Protein AF-A0A8T3MQD1-F1 (afdb_monomer_lite)

Structure (mmCIF, N/CA/C/O backbone):
data_AF-A0A8T3MQD1-F1
#
_entry.id   AF-A0A8T3MQD1-F1
#
loop_
_atom_site.group_PDB
_atom_site.id
_atom_site.type_symbol
_atom_site.label_atom_id
_atom_site.label_alt_id
_atom_site.label_comp_id
_atom_site.label_asym_id
_atom_site.label_entity_id
_atom_site.label_seq_id
_atom_site.pdbx_PDB_ins_code
_atom_site.Cartn_x
_atom_site.Cartn_y
_atom_site.Cartn_z
_atom_site.occupancy
_atom_site.B_iso_or_equiv
_atom_site.auth_seq_id
_atom_site.auth_comp_id
_atom_site.auth_asym_id
_atom_site.auth_atom_id
_atom_site.p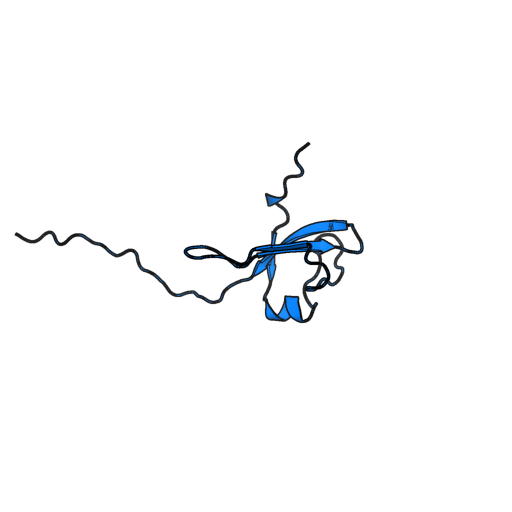dbx_PDB_model_num
ATOM 1 N N . MET A 1 1 ? 8.690 14.433 21.123 1.00 41.53 1 MET A N 1
ATOM 2 C CA . MET A 1 1 ? 9.009 12.994 21.251 1.00 41.53 1 MET A CA 1
ATOM 3 C C . MET A 1 1 ? 9.085 12.455 19.832 1.00 41.53 1 MET A C 1
ATOM 5 O O . MET A 1 1 ? 8.084 12.603 19.139 1.00 41.53 1 MET A O 1
ATOM 9 N N . PRO A 1 2 ? 10.233 11.973 19.333 1.00 41.47 2 PRO A N 1
ATOM 10 C CA . PRO A 1 2 ? 10.271 11.383 18.002 1.00 41.47 2 PRO A CA 1
ATOM 11 C C . PRO A 1 2 ? 9.482 10.071 18.052 1.00 41.47 2 PRO A C 1
ATOM 13 O O . PRO A 1 2 ? 9.850 9.149 18.774 1.00 41.47 2 PRO A O 1
ATOM 16 N N . VAL A 1 3 ? 8.344 10.018 17.358 1.00 50.81 3 VAL A N 1
ATOM 17 C CA . VAL A 1 3 ? 7.642 8.758 17.093 1.00 50.81 3 VAL A CA 1
ATOM 18 C C . VAL A 1 3 ? 8.620 7.885 16.316 1.00 50.81 3 VAL A C 1
ATOM 20 O O . VAL A 1 3 ? 9.043 8.252 15.224 1.00 50.81 3 VAL A O 1
ATOM 23 N N . ASP A 1 4 ? 9.029 6.774 16.919 1.00 47.03 4 ASP A N 1
ATOM 24 C CA . ASP A 1 4 ? 9.986 5.828 16.352 1.00 47.03 4 ASP A CA 1
ATOM 25 C C . ASP A 1 4 ? 9.336 5.127 15.142 1.00 47.03 4 ASP A C 1
ATOM 27 O O . ASP A 1 4 ? 8.646 4.113 15.264 1.00 47.03 4 ASP A O 1
ATOM 31 N N . VAL A 1 5 ? 9.475 5.735 13.958 1.00 52.50 5 VAL A N 1
ATOM 3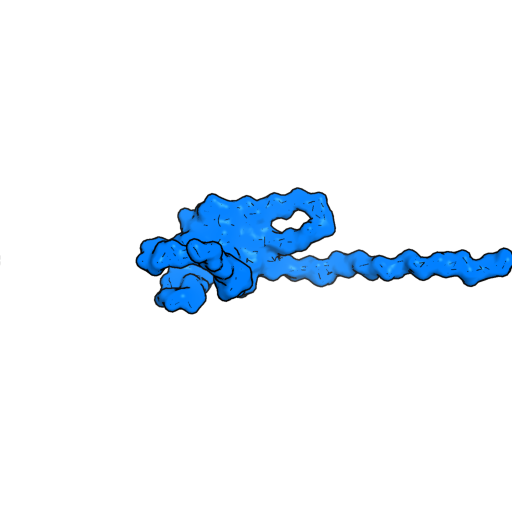2 C CA . VAL A 1 5 ? 8.894 5.259 12.684 1.00 52.50 5 VAL A CA 1
ATOM 33 C C . VAL A 1 5 ? 9.468 3.888 12.288 1.00 52.50 5 VAL A C 1
ATOM 35 O O . VAL A 1 5 ? 8.824 3.114 11.581 1.00 52.50 5 VAL A O 1
ATOM 38 N N . SER A 1 6 ? 10.639 3.535 12.825 1.00 49.97 6 SER A N 1
ATOM 39 C CA . SER A 1 6 ? 11.388 2.307 12.539 1.00 49.97 6 SER A CA 1
ATOM 40 C C . SER A 1 6 ? 10.638 1.011 12.880 1.00 49.97 6 SER A C 1
ATOM 42 O O . SER A 1 6 ? 10.951 -0.031 12.310 1.00 49.97 6 SER A O 1
ATOM 44 N N . LYS A 1 7 ? 9.628 1.048 13.767 1.00 55.25 7 LYS A N 1
ATOM 45 C CA . LYS A 1 7 ? 8.825 -0.134 14.152 1.00 55.25 7 LYS A CA 1
ATOM 46 C C . LYS A 1 7 ? 7.567 -0.361 13.306 1.00 55.25 7 LYS A C 1
ATOM 48 O O . LYS A 1 7 ? 6.825 -1.301 13.572 1.00 55.25 7 LYS A O 1
ATOM 53 N N . ARG A 1 8 ? 7.303 0.475 12.297 1.00 74.94 8 ARG A N 1
ATOM 54 C CA . ARG A 1 8 ? 6.063 0.437 11.499 1.00 74.94 8 ARG A CA 1
ATOM 55 C C . ARG A 1 8 ? 6.322 0.039 10.048 1.00 74.94 8 ARG A C 1
ATOM 57 O O . ARG A 1 8 ? 5.790 0.654 9.132 1.00 74.94 8 ARG A O 1
ATOM 64 N N . ARG A 1 9 ? 7.192 -0.942 9.824 1.00 81.81 9 ARG A N 1
ATOM 65 C CA . ARG A 1 9 ? 7.511 -1.446 8.483 1.00 81.81 9 ARG A CA 1
ATOM 66 C C . ARG A 1 9 ? 6.839 -2.788 8.268 1.00 81.81 9 ARG A C 1
ATOM 68 O O . ARG A 1 9 ? 7.018 -3.692 9.078 1.00 81.81 9 ARG A O 1
ATOM 75 N N . ILE A 1 10 ? 6.096 -2.917 7.176 1.00 85.00 10 ILE A N 1
ATOM 76 C CA . ILE A 1 10 ? 5.540 -4.195 6.730 1.00 85.00 10 ILE A CA 1
ATOM 77 C C . ILE A 1 10 ? 6.166 -4.587 5.400 1.00 85.00 10 ILE A C 1
ATOM 79 O O . ILE A 1 10 ? 6.529 -3.728 4.600 1.00 85.00 10 ILE A O 1
ATOM 83 N N . SER A 1 11 ? 6.282 -5.888 5.158 1.00 85.19 11 SER A N 1
ATOM 84 C CA . SER A 1 11 ? 6.636 -6.402 3.838 1.00 85.19 11 SER A CA 1
ATOM 85 C C . SER A 1 11 ? 5.375 -6.826 3.107 1.00 85.19 11 SER A C 1
ATOM 87 O O . SER A 1 11 ? 4.592 -7.594 3.661 1.00 85.19 11 SER A O 1
ATOM 89 N N . ALA A 1 12 ? 5.204 -6.360 1.876 1.00 84.88 12 ALA A N 1
ATOM 90 C CA . ALA A 1 12 ? 4.099 -6.775 1.025 1.00 84.88 12 ALA A CA 1
ATOM 91 C C . ALA A 1 12 ? 4.540 -6.880 -0.434 1.00 84.88 12 ALA A C 1
ATOM 93 O O . ALA A 1 12 ? 5.516 -6.251 -0.852 1.00 84.88 12 ALA A O 1
ATOM 94 N N . ASP A 1 13 ? 3.794 -7.654 -1.209 1.00 84.00 13 ASP A N 1
ATOM 95 C CA . ASP A 1 13 ? 3.947 -7.708 -2.652 1.00 84.00 13 ASP A CA 1
ATOM 96 C C . ASP A 1 13 ? 3.415 -6.431 -3.300 1.00 84.00 13 ASP A C 1
ATOM 98 O O . ASP A 1 13 ? 2.388 -5.867 -2.906 1.00 84.00 13 ASP A O 1
ATOM 102 N N . ARG A 1 14 ? 4.128 -5.952 -4.325 1.00 80.69 14 ARG A N 1
ATOM 103 C CA . ARG A 1 14 ? 3.733 -4.733 -5.044 1.00 80.69 14 ARG A CA 1
ATOM 104 C C . ARG A 1 14 ? 2.379 -4.908 -5.727 1.00 80.69 14 ARG A C 1
ATOM 106 O O . ARG A 1 14 ? 1.596 -3.965 -5.766 1.00 80.69 14 ARG A O 1
ATOM 113 N N . ILE A 1 15 ? 2.109 -6.105 -6.246 1.00 83.69 15 ILE A N 1
ATOM 114 C CA . ILE A 1 15 ? 0.853 -6.431 -6.928 1.00 83.69 15 ILE A CA 1
ATOM 115 C C . ILE A 1 15 ? -0.311 -6.385 -5.934 1.00 83.69 15 ILE A C 1
ATOM 117 O O . ILE A 1 15 ? -1.284 -5.682 -6.190 1.00 83.69 15 ILE A O 1
ATOM 121 N N . ASP A 1 16 ? -0.183 -7.036 -4.775 1.00 86.31 16 ASP A N 1
ATOM 122 C CA . ASP A 1 16 ? -1.193 -6.971 -3.713 1.00 86.31 16 ASP A CA 1
ATOM 123 C C . ASP A 1 16 ? -1.435 -5.545 -3.224 1.00 86.31 16 ASP A C 1
ATOM 125 O O . ASP A 1 16 ? -2.573 -5.151 -2.972 1.00 86.31 16 ASP A O 1
ATOM 129 N N . PHE A 1 17 ? -0.383 -4.734 -3.131 1.00 84.94 17 PHE A N 1
ATOM 130 C CA . PHE A 1 17 ? -0.539 -3.335 -2.759 1.00 84.94 17 PHE A CA 1
ATOM 131 C C . PHE A 1 17 ? -1.319 -2.538 -3.803 1.00 84.94 17 PHE A C 1
ATOM 133 O O . PHE A 1 17 ? -2.243 -1.814 -3.439 1.00 84.94 17 PHE A O 1
ATOM 140 N N . LEU A 1 18 ? -0.991 -2.694 -5.089 1.00 83.12 18 LEU A N 1
ATOM 141 C CA . LEU A 1 18 ? -1.706 -2.046 -6.193 1.00 83.12 18 LEU A CA 1
ATOM 142 C C . LEU A 1 18 ? -3.179 -2.478 -6.258 1.00 83.12 18 LEU A C 1
ATOM 144 O O . LEU A 1 18 ? -4.042 -1.643 -6.522 1.00 83.12 18 LEU A O 1
ATOM 148 N N . ASP A 1 19 ? -3.469 -3.740 -5.937 1.00 88.56 19 ASP A N 1
ATOM 149 C CA . ASP A 1 19 ? -4.826 -4.295 -5.863 1.00 88.56 19 ASP A CA 1
ATOM 150 C C . ASP A 1 19 ? -5.558 -3.942 -4.551 1.00 88.56 19 ASP A C 1
ATOM 152 O O . ASP A 1 19 ? -6.693 -4.351 -4.332 1.00 88.56 19 ASP A O 1
ATOM 156 N N . SER A 1 20 ? -4.938 -3.142 -3.672 1.00 87.00 20 SER A N 1
ATOM 157 C CA . SER A 1 20 ? -5.480 -2.744 -2.360 1.00 87.00 20 SER A CA 1
ATOM 158 C C . SER A 1 20 ? -5.752 -3.913 -1.399 1.00 87.00 20 SER A C 1
ATOM 160 O O . SER A 1 20 ? -6.601 -3.810 -0.515 1.00 87.00 20 SER A O 1
ATOM 162 N N . LYS A 1 21 ? -5.010 -5.017 -1.543 1.00 87.00 21 LYS A N 1
ATOM 163 C CA . LYS A 1 21 ? -5.086 -6.214 -0.686 1.00 87.00 21 LYS A CA 1
ATOM 164 C C . LYS A 1 21 ? -4.223 -6.131 0.572 1.00 87.00 21 LYS A C 1
ATOM 166 O O . LYS A 1 21 ? -4.334 -6.975 1.458 1.00 87.00 21 LYS A O 1
ATOM 171 N N . VAL A 1 22 ? -3.367 -5.117 0.677 1.00 88.44 22 VAL A N 1
ATOM 172 C CA . VAL A 1 22 ? -2.515 -4.915 1.852 1.00 88.44 22 VAL A CA 1
ATOM 173 C C . VAL A 1 22 ? -3.343 -4.371 3.008 1.00 88.44 22 VAL A C 1
ATOM 175 O O . VAL A 1 22 ? -4.127 -3.441 2.849 1.00 88.44 22 VAL A O 1
ATOM 178 N N . THR A 1 23 ? -3.157 -4.927 4.200 1.00 89.88 23 THR A N 1
ATOM 179 C CA . THR A 1 23 ? -3.864 -4.494 5.409 1.00 89.88 23 THR A CA 1
ATOM 180 C C . THR A 1 23 ? -2.970 -3.678 6.328 1.00 89.88 23 THR A C 1
ATOM 182 O O . THR A 1 23 ? -1.806 -4.008 6.553 1.00 89.88 23 THR A O 1
ATOM 185 N N . CYS A 1 24 ? -3.543 -2.629 6.912 1.00 87.19 24 CYS A N 1
ATOM 186 C CA . CYS A 1 24 ? -2.922 -1.852 7.971 1.00 87.19 24 CYS A CA 1
ATOM 187 C C . CYS A 1 24 ? -2.638 -2.755 9.188 1.00 87.19 24 CYS A C 1
ATOM 189 O O . CYS A 1 24 ? -3.575 -3.371 9.702 1.00 87.19 24 CYS A O 1
ATOM 191 N N . PRO A 1 25 ? -1.394 -2.812 9.696 1.00 84.56 25 PRO A N 1
ATOM 192 C CA . PRO A 1 25 ? -1.037 -3.687 10.815 1.00 84.56 25 PRO A CA 1
ATOM 193 C C . PRO A 1 25 ? -1.617 -3.231 12.165 1.00 84.56 25 PRO A C 1
ATOM 195 O O . PRO A 1 25 ? -1.593 -3.998 13.121 1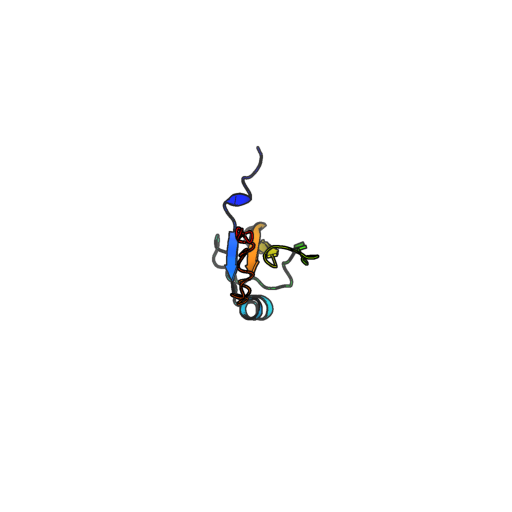.00 84.56 25 PRO A O 1
ATOM 198 N N . PHE A 1 26 ? -2.133 -2.001 12.256 1.00 85.62 26 PHE A N 1
ATOM 199 C CA . PHE A 1 26 ? -2.675 -1.439 13.499 1.00 85.62 26 PHE A CA 1
ATOM 200 C C . PHE A 1 26 ? -4.168 -1.723 13.677 1.00 85.62 26 PHE A C 1
ATOM 202 O O . PHE A 1 26 ? -4.614 -2.053 14.770 1.00 85.62 26 PHE A O 1
ATOM 209 N N . CYS A 1 27 ? -4.939 -1.628 12.594 1.00 87.31 27 CYS A N 1
ATOM 210 C CA . CYS A 1 27 ? -6.401 -1.689 12.644 1.00 87.31 27 CYS A CA 1
ATOM 211 C C . CYS A 1 27 ? -7.036 -2.710 11.698 1.00 87.31 27 CYS A C 1
ATOM 213 O O . CYS A 1 27 ? -8.255 -2.881 11.702 1.00 87.31 27 CYS A O 1
ATOM 215 N N . GLY A 1 28 ? -6.238 -3.343 10.833 1.00 87.06 28 GLY A N 1
ATOM 216 C CA . GLY A 1 28 ? -6.710 -4.316 9.849 1.00 87.06 28 GLY A CA 1
ATOM 217 C C . GLY A 1 28 ? -7.465 -3.724 8.654 1.00 87.06 28 GLY A C 1
ATOM 218 O O . GLY A 1 28 ? -8.015 -4.475 7.853 1.00 87.06 28 GLY A O 1
ATOM 219 N N . ALA A 1 29 ? -7.520 -2.398 8.495 1.00 88.56 29 ALA A N 1
ATOM 220 C CA . ALA A 1 29 ? -8.151 -1.786 7.326 1.00 88.56 29 ALA A CA 1
ATOM 221 C C . ALA A 1 29 ? -7.353 -2.067 6.045 1.00 88.56 29 ALA A C 1
ATOM 223 O O . ALA A 1 29 ? -6.125 -2.001 6.057 1.00 88.56 29 ALA A O 1
ATOM 224 N N . GLN A 1 30 ? -8.048 -2.314 4.934 1.00 89.75 30 GLN A N 1
ATOM 225 C CA . GLN A 1 30 ? -7.414 -2.424 3.620 1.00 89.75 30 GLN A CA 1
ATOM 226 C C . GLN A 1 30 ? -6.843 -1.072 3.187 1.00 89.75 30 GLN A C 1
ATOM 228 O O . GLN A 1 30 ? -7.497 -0.031 3.298 1.00 89.75 30 GLN A O 1
ATOM 233 N N . VAL A 1 31 ? -5.609 -1.106 2.703 1.00 86.19 31 VAL A N 1
ATOM 234 C CA . VAL A 1 31 ? -4.868 0.032 2.178 1.00 86.19 31 VAL A CA 1
ATOM 235 C C . VAL A 1 31 ? -4.361 -0.295 0.777 1.00 86.19 31 VAL A C 1
ATOM 237 O O . VAL A 1 31 ? -4.030 -1.431 0.450 1.00 86.19 31 VAL A O 1
ATOM 240 N N . GLY A 1 32 ? -4.281 0.735 -0.051 1.00 84.75 32 GLY A N 1
ATOM 241 C CA . GLY A 1 32 ? -3.797 0.651 -1.420 1.00 84.75 32 GLY A CA 1
ATOM 242 C C . GLY A 1 32 ? -3.055 1.925 -1.824 1.00 84.75 32 GLY A C 1
ATOM 243 O O . GLY A 1 32 ? -2.836 2.810 -0.986 1.00 84.75 32 GLY A O 1
ATOM 244 N N . PRO A 1 33 ? -2.717 2.077 -3.114 1.00 83.94 33 PRO A N 1
ATOM 245 C CA . PRO A 1 33 ? -1.827 3.130 -3.601 1.00 83.94 33 PRO A CA 1
ATOM 246 C C . PRO A 1 33 ? -2.393 4.544 -3.419 1.00 83.94 33 PRO A C 1
ATOM 248 O O . PRO A 1 33 ? -1.646 5.511 -3.345 1.00 83.94 33 PRO A O 1
ATOM 251 N N . ARG A 1 34 ? -3.717 4.682 -3.276 1.00 86.25 34 ARG A N 1
ATOM 252 C CA . ARG A 1 34 ? -4.383 5.976 -3.051 1.00 86.25 34 ARG A CA 1
ATOM 253 C C . ARG A 1 34 ? -4.038 6.633 -1.715 1.00 86.25 34 ARG A C 1
ATOM 255 O O . ARG A 1 34 ? -4.266 7.827 -1.560 1.00 86.25 34 ARG A O 1
ATOM 262 N N . TYR A 1 35 ? -3.528 5.859 -0.760 1.00 84.81 35 TYR A N 1
ATOM 263 C CA . TYR A 1 35 ? -3.173 6.333 0.578 1.00 84.81 35 TYR A CA 1
ATOM 264 C C . TYR A 1 35 ? -1.661 6.507 0.760 1.00 84.81 35 TYR A C 1
ATOM 266 O O . TYR A 1 35 ? -1.185 6.706 1.880 1.00 84.81 35 TYR A O 1
ATOM 274 N N . VAL A 1 36 ? -0.903 6.407 -0.334 1.00 84.31 36 VAL A N 1
ATOM 275 C CA . VAL A 1 36 ? 0.535 6.655 -0.338 1.00 84.31 36 VAL A CA 1
ATOM 276 C C . VAL A 1 36 ? 0.776 8.151 -0.217 1.00 84.31 36 VAL A C 1
ATOM 278 O O . VAL A 1 36 ? 0.267 8.944 -1.004 1.00 84.31 36 VAL A O 1
ATOM 281 N N . THR A 1 37 ? 1.565 8.537 0.777 1.00 80.12 37 THR A N 1
ATOM 282 C CA . THR A 1 37 ? 1.977 9.929 0.988 1.00 80.12 37 THR A CA 1
ATOM 283 C C . THR A 1 37 ? 3.354 10.212 0.409 1.00 80.12 37 THR A C 1
ATOM 285 O O . THR A 1 37 ? 3.645 11.350 0.044 1.00 80.12 37 THR A O 1
ATOM 288 N N . ARG A 1 38 ? 4.205 9.185 0.302 1.00 75.94 38 ARG A N 1
ATOM 289 C CA . ARG A 1 38 ? 5.529 9.288 -0.311 1.00 75.94 38 ARG A CA 1
ATOM 290 C C . ARG A 1 38 ? 5.934 7.958 -0.934 1.00 75.94 38 ARG A C 1
ATOM 292 O O . ARG A 1 38 ? 6.043 6.957 -0.228 1.00 75.94 38 ARG A O 1
ATOM 299 N N . GLU A 1 39 ? 6.198 7.958 -2.237 1.00 68.25 39 GLU A N 1
ATOM 300 C CA . GLU A 1 39 ? 6.868 6.841 -2.908 1.00 68.25 39 GLU A CA 1
ATOM 301 C C . GLU A 1 39 ? 8.375 7.082 -2.893 1.00 68.25 39 GLU A C 1
ATOM 303 O O . GLU A 1 39 ? 8.861 8.089 -3.413 1.00 68.25 39 GLU A O 1
ATOM 308 N N . HIS A 1 40 ? 9.123 6.159 -2.292 1.00 67.56 40 HIS A N 1
ATOM 309 C CA . HIS A 1 40 ? 10.570 6.111 -2.442 1.00 67.56 40 HIS A CA 1
ATOM 310 C C . HIS A 1 40 ? 10.869 5.315 -3.717 1.00 67.56 40 HIS A C 1
ATOM 312 O O . HIS A 1 40 ? 11.036 4.096 -3.696 1.00 67.56 40 HIS A O 1
ATOM 318 N N . LEU A 1 41 ? 10.842 6.020 -4.851 1.00 57.31 41 LEU A N 1
ATOM 319 C CA . LEU A 1 41 ? 11.366 5.532 -6.126 1.00 57.31 41 LEU A CA 1
ATOM 320 C C . LEU A 1 41 ? 12.893 5.529 -6.032 1.00 57.31 41 LEU A C 1
ATOM 322 O O . LEU A 1 41 ? 13.508 6.593 -5.973 1.00 57.31 41 LEU A O 1
ATOM 326 N N . ASP A 1 42 ? 13.487 4.340 -5.971 1.00 57.44 42 ASP A N 1
ATOM 327 C CA . ASP A 1 42 ? 14.932 4.196 -5.817 1.00 57.44 42 ASP A CA 1
ATOM 328 C C . ASP A 1 42 ? 15.672 4.637 -7.091 1.00 57.44 42 ASP A C 1
ATOM 330 O O . ASP A 1 42 ? 15.381 4.177 -8.199 1.00 57.44 42 ASP A O 1
ATOM 334 N N . VAL A 1 43 ? 16.639 5.539 -6.912 1.00 44.84 43 VAL A N 1
ATOM 335 C CA . VAL A 1 43 ? 17.710 5.821 -7.872 1.00 44.84 43 VAL A CA 1
ATOM 336 C C . VAL A 1 43 ? 18.888 4.926 -7.455 1.00 44.84 43 VAL A C 1
ATOM 338 O O . VAL A 1 43 ? 19.254 4.959 -6.282 1.00 44.84 43 VAL A O 1
ATOM 341 N N . PRO A 1 44 ? 19.471 4.117 -8.359 1.00 41.00 44 PRO A N 1
ATOM 342 C CA . PRO A 1 44 ? 20.473 3.091 -8.026 1.00 41.00 44 PRO A CA 1
ATOM 343 C C . PRO A 1 44 ? 21.678 3.627 -7.213 1.00 41.00 44 PRO A C 1
ATOM 345 O O . PRO A 1 44 ? 22.055 4.781 -7.436 1.00 41.00 44 PRO A O 1
ATOM 348 N N . PRO A 1 45 ? 22.338 2.807 -6.343 1.00 55.12 45 PRO A N 1
ATOM 349 C CA . PRO A 1 45 ? 22.484 1.348 -6.487 1.00 55.12 45 PRO A CA 1
ATOM 350 C C . PRO A 1 45 ? 22.222 0.450 -5.236 1.00 55.12 45 PRO A C 1
ATOM 352 O O . PRO A 1 45 ? 22.916 -0.554 -5.104 1.00 55.12 45 PRO A O 1
ATOM 355 N N . ASN A 1 46 ? 21.282 0.759 -4.323 1.00 49.31 46 ASN A N 1
ATOM 356 C CA . ASN A 1 46 ? 20.655 -0.174 -3.332 1.00 49.31 46 ASN A CA 1
ATOM 357 C C . ASN A 1 46 ? 19.890 0.624 -2.245 1.00 49.31 46 ASN A C 1
ATOM 359 O O . ASN A 1 46 ? 20.442 1.654 -1.850 1.00 49.31 46 ASN A O 1
ATOM 363 N N . PRO A 1 47 ? 18.813 0.130 -1.569 1.00 54.59 47 PRO A N 1
ATOM 364 C CA . PRO A 1 47 ? 17.976 -1.075 -1.716 1.00 54.59 47 PRO A CA 1
ATOM 365 C C . PRO A 1 47 ? 16.437 -0.724 -1.761 1.00 54.59 47 PRO A C 1
ATOM 367 O O . PRO A 1 47 ? 16.085 0.154 -2.524 1.00 54.59 47 PRO A O 1
ATOM 370 N N . PRO A 1 48 ? 15.468 -1.442 -1.135 1.00 63.66 48 PRO A N 1
ATOM 371 C CA . PRO A 1 48 ? 14.175 -1.802 -1.756 1.00 63.66 48 PRO A CA 1
ATOM 372 C C . PRO A 1 48 ? 13.178 -0.649 -2.020 1.00 63.66 48 PRO A C 1
ATOM 374 O O . PRO A 1 48 ? 13.041 0.271 -1.217 1.00 63.66 48 PRO A O 1
ATOM 377 N N . TYR A 1 49 ? 12.364 -0.793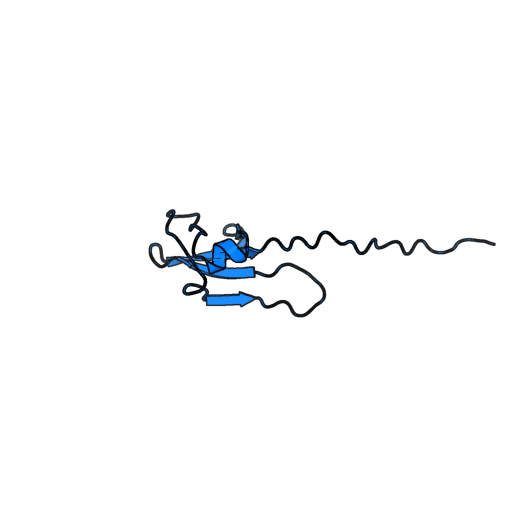 -3.081 1.00 71.75 49 TYR A N 1
ATOM 378 C CA . TYR A 1 49 ? 11.191 0.060 -3.329 1.00 71.75 49 TYR A CA 1
ATOM 379 C C . TYR A 1 49 ? 10.310 0.072 -2.070 1.00 71.75 49 TYR A C 1
ATOM 381 O O . TYR A 1 49 ? 9.899 -0.990 -1.591 1.00 71.75 49 TYR A O 1
ATOM 389 N N . ALA A 1 50 ? 10.033 1.254 -1.521 1.00 78.12 50 ALA A N 1
ATOM 390 C CA . ALA A 1 50 ? 9.214 1.407 -0.323 1.00 78.12 50 ALA A CA 1
ATOM 391 C C . ALA A 1 50 ? 8.205 2.548 -0.483 1.00 78.12 50 ALA A C 1
ATOM 393 O O . ALA A 1 50 ? 8.518 3.615 -1.012 1.00 78.12 50 ALA A O 1
ATOM 394 N N . ALA A 1 51 ? 6.987 2.346 0.011 1.00 81.69 51 ALA A N 1
ATOM 395 C CA . ALA A 1 51 ? 5.942 3.363 0.025 1.00 81.69 51 ALA A CA 1
ATOM 396 C C . ALA A 1 51 ? 5.557 3.713 1.463 1.00 81.69 51 ALA A C 1
ATOM 398 O O . ALA A 1 51 ? 5.214 2.838 2.256 1.00 81.69 51 ALA A O 1
ATOM 399 N N . SER A 1 52 ? 5.577 5.000 1.802 1.00 86.06 52 SER A N 1
ATOM 400 C CA . SER A 1 52 ? 4.977 5.488 3.043 1.00 86.06 52 SER A CA 1
ATOM 401 C C . SER A 1 52 ? 3.474 5.639 2.840 1.00 86.06 52 SER A C 1
ATOM 403 O O . SER A 1 52 ? 3.029 6.358 1.945 1.00 86.06 52 SER A O 1
ATOM 405 N N . VAL A 1 53 ? 2.695 4.958 3.671 1.00 86.88 53 VAL A N 1
ATOM 406 C CA . VAL A 1 53 ? 1.235 4.886 3.593 1.00 86.88 53 VAL A CA 1
ATOM 407 C C . VAL A 1 53 ? 0.644 5.401 4.894 1.00 86.88 53 VAL A C 1
ATOM 409 O O . VAL A 1 53 ? 1.160 5.116 5.974 1.00 86.88 53 VAL A O 1
ATOM 412 N N . VAL A 1 54 ? -0.450 6.154 4.799 1.00 87.44 54 VAL A N 1
ATOM 413 C CA . VAL A 1 54 ? -1.216 6.603 5.968 1.00 87.44 54 VAL A CA 1
ATOM 414 C C . VAL A 1 54 ? -2.577 5.929 5.964 1.00 87.44 54 VAL A C 1
ATOM 416 O O . VAL A 1 54 ? -3.344 6.065 5.014 1.00 87.44 54 VAL A O 1
ATOM 419 N N . CYS A 1 55 ? -2.900 5.204 7.034 1.00 86.19 55 CYS A N 1
ATOM 420 C CA . CYS A 1 55 ? -4.195 4.545 7.139 1.00 86.19 55 CYS A CA 1
ATOM 421 C C . CYS A 1 55 ? -5.336 5.582 7.210 1.00 86.19 55 CYS A C 1
ATOM 423 O O . CYS A 1 55 ? -5.286 6.470 8.061 1.00 86.19 55 CYS A O 1
ATOM 425 N N . PRO A 1 56 ? -6.406 5.470 6.404 1.00 84.31 56 PRO A N 1
ATOM 426 C CA . PRO A 1 56 ? -7.526 6.411 6.465 1.00 84.31 56 PRO A CA 1
ATOM 427 C C . PRO A 1 56 ? -8.386 6.268 7.731 1.00 84.31 56 PRO A C 1
ATOM 429 O O . PRO A 1 56 ? -9.077 7.218 8.094 1.00 84.31 56 PRO A O 1
ATOM 432 N N . LYS A 1 57 ? -8.365 5.104 8.396 1.00 87.12 57 LYS A N 1
ATOM 433 C CA . LYS A 1 57 ? -9.132 4.873 9.630 1.00 87.12 57 LYS A CA 1
ATOM 434 C C . LYS A 1 57 ? -8.423 5.452 10.853 1.00 87.12 57 LYS A C 1
ATOM 436 O O . LYS A 1 57 ? -8.956 6.338 11.510 1.00 87.12 57 LYS A O 1
ATOM 441 N N . ASP A 1 58 ? -7.209 4.984 11.112 1.00 86.50 58 ASP A N 1
ATOM 442 C CA . ASP A 1 58 ? -6.495 5.255 12.367 1.00 86.50 58 ASP A CA 1
ATOM 443 C C . ASP A 1 58 ? -5.460 6.369 12.213 1.00 86.50 58 ASP A C 1
ATOM 445 O O . ASP A 1 58 ? -4.835 6.790 13.182 1.00 86.50 58 ASP A O 1
ATOM 449 N N . LYS A 1 59 ? -5.284 6.878 10.984 1.00 84.50 59 LYS A N 1
ATOM 450 C CA . LYS A 1 59 ? -4.335 7.947 10.627 1.00 84.50 59 LYS A CA 1
ATOM 451 C C . LYS A 1 59 ? -2.881 7.616 10.954 1.00 84.50 59 LYS A C 1
ATOM 453 O O . LYS A 1 59 ? -2.022 8.494 10.957 1.00 84.50 59 LYS A O 1
ATOM 458 N N . GLU A 1 60 ? -2.592 6.340 11.183 1.00 84.81 60 GLU A N 1
ATOM 459 C CA . GLU A 1 60 ? -1.246 5.865 11.440 1.00 84.81 60 GLU A CA 1
ATOM 460 C C . GLU A 1 60 ? -0.451 5.760 10.145 1.00 84.81 60 GLU A C 1
ATOM 462 O O . GLU A 1 60 ? -0.886 5.142 9.170 1.00 84.81 60 GLU A O 1
ATOM 467 N N . ALA A 1 61 ? 0.732 6.372 10.160 1.00 84.56 61 ALA A N 1
ATOM 468 C CA . ALA A 1 61 ? 1.714 6.254 9.098 1.00 84.56 61 ALA A CA 1
ATOM 469 C C . ALA A 1 61 ? 2.563 4.993 9.299 1.00 84.56 61 ALA A C 1
ATOM 471 O O . ALA A 1 61 ? 3.001 4.705 10.419 1.00 84.56 61 ALA A O 1
ATOM 472 N N . PHE A 1 62 ? 2.802 4.268 8.211 1.00 85.94 62 PHE A N 1
ATOM 473 C CA . PHE A 1 62 ? 3.670 3.099 8.162 1.00 85.94 62 PHE A CA 1
ATOM 474 C C . PHE A 1 62 ? 4.331 2.970 6.792 1.00 85.94 62 PHE A C 1
ATOM 476 O O . PHE A 1 62 ? 3.896 3.567 5.809 1.00 85.94 62 PHE A O 1
ATOM 483 N N . GLU A 1 63 ? 5.413 2.209 6.733 1.00 85.19 63 GLU A N 1
ATOM 484 C CA . GLU A 1 63 ? 6.165 1.975 5.506 1.00 85.19 63 GLU A CA 1
ATOM 485 C C . GLU A 1 63 ? 5.886 0.566 4.985 1.00 85.19 63 GLU A C 1
ATOM 487 O O . GLU A 1 63 ? 6.004 -0.425 5.707 1.00 85.19 63 GLU A O 1
ATOM 492 N N . VAL A 1 64 ? 5.526 0.481 3.710 1.00 85.88 64 VAL A N 1
ATOM 493 C CA . VAL A 1 64 ? 5.383 -0.770 2.974 1.00 85.88 64 VAL A CA 1
ATOM 494 C C . VAL A 1 64 ? 6.660 -0.980 2.186 1.00 85.88 64 VAL A C 1
ATOM 496 O O . VAL A 1 64 ? 6.943 -0.243 1.246 1.00 85.88 64 VAL A O 1
ATOM 499 N N . VAL A 1 65 ? 7.441 -1.972 2.592 1.00 85.44 65 VAL A N 1
ATOM 500 C CA . VAL A 1 65 ? 8.651 -2.391 1.893 1.00 85.44 65 VAL A CA 1
ATOM 501 C C . VAL A 1 65 ? 8.259 -3.471 0.899 1.00 85.44 65 VAL A C 1
ATOM 503 O O . VAL A 1 65 ? 7.792 -4.546 1.288 1.00 85.44 65 VAL A O 1
ATOM 506 N N . PHE A 1 66 ? 8.442 -3.192 -0.386 1.00 83.31 66 PHE A N 1
ATOM 507 C CA . PHE A 1 66 ? 8.126 -4.156 -1.424 1.00 83.31 66 PHE A CA 1
ATOM 508 C C . PHE A 1 66 ? 9.255 -5.169 -1.538 1.00 83.31 66 PHE A C 1
ATOM 510 O O . PHE A 1 66 ? 10.421 -4.809 -1.721 1.00 83.31 66 PHE A O 1
ATOM 517 N N . ARG A 1 67 ? 8.911 -6.453 -1.428 1.00 72.38 67 ARG A N 1
ATOM 518 C CA . ARG A 1 67 ? 9.866 -7.523 -1.711 1.00 72.38 67 ARG A CA 1
ATOM 519 C C . ARG A 1 67 ? 10.134 -7.496 -3.210 1.00 72.38 67 ARG A C 1
ATOM 521 O O . ARG A 1 67 ? 9.246 -7.760 -4.010 1.00 72.38 67 ARG A O 1
ATOM 528 N N . THR A 1 68 ? 11.345 -7.110 -3.592 1.00 65.88 68 THR A N 1
ATOM 529 C CA . THR A 1 68 ? 11.820 -7.366 -4.947 1.00 65.88 68 THR A CA 1
ATOM 530 C C . THR A 1 68 ? 12.332 -8.797 -4.946 1.00 65.88 68 THR A C 1
ATOM 532 O O . THR A 1 68 ? 13.268 -9.115 -4.214 1.00 65.88 68 THR A O 1
ATOM 535 N N . GLU A 1 69 ? 11.724 -9.682 -5.729 1.00 54.66 69 GLU A N 1
ATOM 536 C CA . GLU A 1 69 ? 12.295 -10.997 -6.042 1.00 54.66 69 GLU A CA 1
ATOM 537 C C . GLU A 1 69 ? 13.518 -10.844 -6.961 1.00 54.66 69 GLU A C 1
ATOM 539 O O . GLU A 1 69 ? 13.640 -11.488 -7.996 1.00 54.66 69 GLU A O 1
ATOM 544 N N . ARG A 1 70 ? 14.441 -9.948 -6.607 1.00 48.41 70 ARG A N 1
ATOM 545 C CA . ARG A 1 70 ? 15.754 -9.871 -7.230 1.00 48.41 70 ARG A CA 1
ATOM 546 C C . ARG A 1 70 ? 16.790 -10.369 -6.234 1.00 48.41 70 ARG A C 1
ATOM 548 O O . ARG A 1 70 ? 17.676 -9.646 -5.791 1.00 48.41 70 ARG A O 1
ATOM 555 N N . SER A 1 71 ? 16.646 -11.645 -5.891 1.00 42.88 71 SER A N 1
ATOM 556 C CA . SER A 1 71 ? 17.783 -12.506 -5.591 1.00 42.88 71 SER A CA 1
ATOM 557 C C . SER A 1 71 ? 18.602 -12.673 -6.872 1.00 42.88 71 SER A C 1
ATOM 559 O O . SER A 1 71 ? 18.476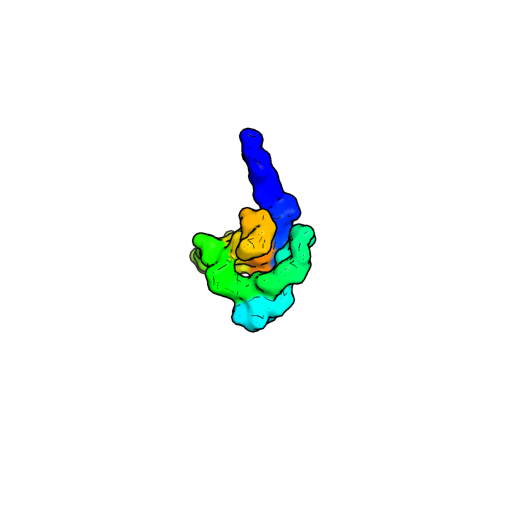 -13.673 -7.554 1.00 42.88 71 SER A O 1
ATOM 561 N N . ASP A 1 72 ? 19.401 -11.672 -7.219 1.00 45.44 72 ASP A N 1
ATOM 562 C CA . ASP A 1 72 ? 20.550 -11.839 -8.113 1.00 45.44 72 ASP A CA 1
ATOM 563 C C . ASP A 1 72 ? 21.559 -10.760 -7.693 1.00 45.44 72 ASP A C 1
ATOM 565 O O . ASP A 1 72 ? 21.437 -9.584 -8.027 1.00 45.44 72 ASP A O 1
ATOM 569 N N . ALA A 1 73 ? 22.304 -11.019 -6.619 1.00 42.53 73 ALA A N 1
ATOM 570 C CA . ALA A 1 73 ? 23.622 -11.637 -6.716 1.00 42.53 73 ALA A CA 1
ATOM 571 C C . ALA A 1 73 ? 24.582 -10.784 -7.561 1.00 42.53 73 ALA A C 1
ATOM 573 O O . ALA A 1 73 ? 24.896 -11.097 -8.701 1.00 42.53 73 ALA A O 1
ATOM 574 N N . LEU A 1 74 ? 25.141 -9.739 -6.951 1.00 46.75 74 LEU A N 1
ATOM 575 C CA . LEU A 1 74 ? 26.565 -9.510 -7.160 1.00 46.75 74 LEU A CA 1
ATOM 576 C C . LEU A 1 74 ? 27.295 -10.254 -6.040 1.00 46.75 74 LEU A C 1
ATOM 578 O O . LEU A 1 74 ? 27.251 -9.798 -4.895 1.00 46.75 74 LEU A O 1
ATOM 582 N N . PRO A 1 75 ? 27.945 -11.400 -6.309 1.00 46.69 75 PRO A N 1
ATOM 583 C CA . PRO A 1 75 ? 29.012 -11.829 -5.431 1.00 46.69 75 PRO A CA 1
ATOM 584 C C . PRO A 1 75 ? 30.122 -10.778 -5.537 1.00 46.69 75 PRO A C 1
ATOM 586 O O . PRO A 1 75 ? 30.743 -10.618 -6.586 1.00 46.69 75 PRO A O 1
ATOM 589 N N . THR A 1 76 ? 30.377 -10.043 -4.455 1.00 56.59 76 THR A N 1
ATOM 590 C CA . THR A 1 76 ? 31.645 -9.328 -4.276 1.00 56.59 76 THR A CA 1
ATOM 591 C C . THR A 1 76 ? 32.736 -10.388 -4.140 1.00 56.59 76 THR A C 1
ATOM 593 O O . THR A 1 76 ? 33.056 -10.835 -3.044 1.00 56.59 76 THR A O 1
ATOM 596 N N . GLY A 1 77 ? 33.228 -10.866 -5.277 1.00 53.41 77 GLY A N 1
ATOM 597 C CA . GLY A 1 77 ? 34.302 -11.840 -5.391 1.00 53.41 77 GLY A CA 1
ATOM 598 C C . GLY A 1 77 ? 35.508 -11.235 -6.091 1.00 53.41 77 GLY A C 1
ATOM 599 O O . GLY A 1 77 ? 36.013 -11.838 -7.027 1.00 53.41 77 GLY A O 1
ATOM 600 N N . ASP A 1 78 ? 35.960 -10.050 -5.670 1.00 46.19 78 ASP A N 1
ATOM 601 C CA . ASP A 1 78 ? 37.314 -9.594 -6.005 1.00 46.19 78 ASP A CA 1
ATOM 602 C C . ASP A 1 78 ? 38.279 -10.227 -4.993 1.00 46.19 78 ASP A C 1
ATOM 604 O O . ASP A 1 78 ? 38.683 -9.635 -3.992 1.00 46.19 78 ASP A O 1
ATOM 608 N N . ALA A 1 79 ? 38.541 -11.519 -5.190 1.00 52.66 79 ALA A N 1
ATOM 609 C CA . ALA A 1 79 ? 39.701 -12.164 -4.606 1.00 52.66 79 ALA A CA 1
ATOM 610 C C . ALA A 1 79 ? 40.893 -11.783 -5.486 1.00 52.66 79 ALA A C 1
ATOM 612 O O . ALA A 1 79 ? 40.988 -12.208 -6.637 1.00 52.66 79 ALA A O 1
ATOM 613 N N . ALA A 1 80 ? 41.768 -10.946 -4.937 1.00 59.12 80 ALA A N 1
ATOM 614 C CA . ALA A 1 80 ? 43.014 -10.525 -5.554 1.00 59.12 80 ALA A CA 1
ATOM 615 C C . ALA A 1 80 ? 43.785 -11.720 -6.156 1.00 59.12 80 ALA A C 1
ATOM 617 O O . ALA A 1 80 ? 43.971 -12.725 -5.459 1.00 59.12 80 ALA A O 1
ATOM 618 N N . PRO A 1 81 ? 44.304 -11.628 -7.394 1.00 54.56 81 PRO A N 1
ATOM 619 C CA . PRO A 1 81 ? 45.266 -12.603 -7.875 1.00 54.56 81 PRO A CA 1
ATOM 620 C C . PRO A 1 81 ? 46.590 -12.395 -7.128 1.00 54.56 81 PRO A C 1
ATOM 622 O O . PRO A 1 81 ? 47.379 -11.507 -7.439 1.00 54.56 81 PRO A O 1
ATOM 625 N N . THR A 1 82 ? 46.832 -13.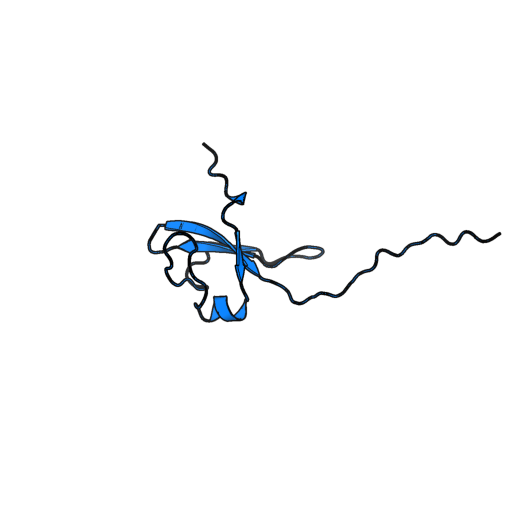219 -6.109 1.00 64.06 82 THR A N 1
ATOM 626 C CA . THR A 1 82 ? 48.191 -13.568 -5.690 1.00 64.06 82 THR A CA 1
ATOM 627 C C . THR A 1 82 ? 48.605 -14.738 -6.560 1.00 64.06 82 THR A C 1
ATOM 629 O O . THR A 1 82 ? 48.107 -15.821 -6.310 1.00 64.06 82 THR A O 1
ATOM 632 N N . GLU A 1 83 ? 49.471 -14.528 -7.558 1.00 57.84 83 GLU A N 1
ATOM 633 C CA . GLU A 1 83 ? 50.378 -15.559 -8.091 1.00 57.84 83 GLU A CA 1
ATOM 634 C C . GLU A 1 83 ? 51.643 -14.920 -8.715 1.00 57.84 83 GLU A C 1
ATOM 636 O O . GLU A 1 83 ? 51.591 -14.352 -9.801 1.00 57.84 83 GLU A O 1
ATOM 641 N N . ARG A 1 84 ? 52.752 -15.108 -7.976 1.00 59.28 84 ARG A N 1
ATOM 642 C CA . ARG A 1 84 ? 54.192 -15.213 -8.325 1.00 59.28 84 ARG A CA 1
ATOM 643 C C . ARG A 1 84 ? 54.990 -14.013 -8.842 1.00 59.28 84 ARG A C 1
ATOM 645 O O . ARG A 1 84 ? 54.798 -13.580 -9.993 1.00 59.28 84 ARG A O 1
#

Foldseek 3Di:
DPPPQVVFEDEDALVCQQVQVDARPPPRDGHHPVQFPDWPPDDDDDDFTKTWGADPPPRDIGIYTYDDPPPDDDPPPPPDDDDD

Secondary structure (DSSP, 8-state):
----GGG-EEEE-HHHHHTT-EE-TTT--EE-GGGEEEEE-PPSSS---EEEEE-TTT--EEEEEE------------------

Radius of gyration: 17.8 Å; chains: 1; bounding box: 63×29×30 Å

pLDDT: mean 71.6, std 16.53, range [41.0, 89.88]

Sequence (84 aa):
MPVDVSKRRISADRIDFLDSKVTCPFCGAQVGPRYVTREHLDVPPNPPYAASVVCPKDKEAFEVVFRTERSDALPTGDAAPTER